Protein AF-A0A661B5M5-F1 (afdb_monomer_lite)

Structure (mmCIF, N/CA/C/O backbone):
data_AF-A0A661B5M5-F1
#
_entry.id   AF-A0A661B5M5-F1
#
loop_
_atom_site.group_PDB
_atom_site.id
_atom_site.type_symbol
_atom_site.label_atom_id
_atom_site.label_alt_id
_atom_site.label_comp_id
_atom_site.label_asym_id
_atom_site.label_entity_id
_atom_site.label_seq_id
_atom_site.pdbx_PDB_ins_code
_atom_site.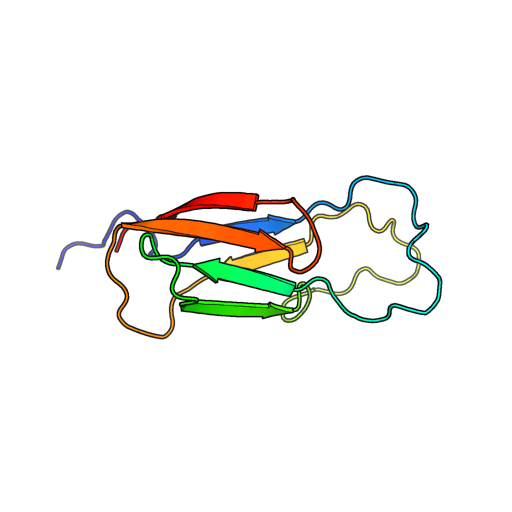Cartn_x
_atom_site.Cartn_y
_atom_site.Cartn_z
_atom_site.occupancy
_atom_site.B_iso_or_equiv
_atom_site.auth_seq_id
_atom_site.auth_comp_id
_atom_site.auth_asym_id
_atom_site.auth_atom_id
_atom_site.pdbx_PDB_model_num
ATOM 1 N N . SER A 1 1 ? -4.636 9.545 25.466 1.00 52.31 1 SER A N 1
ATOM 2 C CA . SER A 1 1 ? -4.505 8.189 24.898 1.00 52.31 1 SER A CA 1
ATOM 3 C C . SER A 1 1 ? -3.055 7.759 25.027 1.00 52.31 1 SER A C 1
ATOM 5 O O . SER A 1 1 ? -2.168 8.535 24.700 1.00 52.31 1 SER A O 1
ATOM 7 N N . TYR A 1 2 ? -2.833 6.580 25.610 1.00 42.81 2 TYR A N 1
ATOM 8 C CA . TYR A 1 2 ? -1.536 5.895 25.733 1.00 42.81 2 TYR A CA 1
ATOM 9 C C . TYR A 1 2 ? -0.948 5.670 24.322 1.00 42.81 2 TYR A C 1
ATOM 11 O O . TYR A 1 2 ? -1.756 5.479 23.409 1.00 42.81 2 TYR A O 1
ATOM 19 N N . PRO A 1 3 ? 0.376 5.761 24.082 1.00 61.19 3 PRO A N 1
ATOM 20 C CA . PRO A 1 3 ? 0.889 5.809 22.715 1.00 61.19 3 PRO A CA 1
ATOM 21 C C . PRO A 1 3 ? 0.515 4.530 21.964 1.00 61.19 3 PRO A C 1
ATOM 23 O O . PRO A 1 3 ? 0.698 3.430 22.484 1.00 61.19 3 PRO A O 1
ATOM 26 N N . ASN A 1 4 ? -0.036 4.687 20.757 1.00 55.78 4 ASN A N 1
ATOM 27 C CA . ASN A 1 4 ? -0.259 3.566 19.854 1.00 55.78 4 ASN A CA 1
ATOM 28 C C . ASN A 1 4 ? 1.105 2.880 19.613 1.00 55.78 4 ASN A C 1
ATOM 30 O O . ASN A 1 4 ? 2.017 3.537 19.106 1.00 55.78 4 ASN A O 1
ATOM 34 N N . PRO A 1 5 ? 1.276 1.598 19.992 1.00 59.72 5 PRO A N 1
ATOM 35 C CA . PRO A 1 5 ? 2.549 0.895 19.829 1.00 59.72 5 PRO A CA 1
ATOM 36 C C . PRO A 1 5 ? 2.885 0.620 18.356 1.00 59.72 5 PRO A C 1
ATOM 38 O O . PRO A 1 5 ? 4.033 0.323 18.025 1.00 59.72 5 PRO A O 1
ATOM 41 N N . PHE A 1 6 ? 1.900 0.726 17.465 1.00 60.53 6 PHE A N 1
ATOM 42 C CA . PHE A 1 6 ? 2.059 0.614 16.029 1.00 60.53 6 PHE A CA 1
ATOM 43 C C . PHE A 1 6 ? 2.176 2.022 15.459 1.00 60.53 6 PHE A C 1
ATOM 45 O O . PHE A 1 6 ? 1.177 2.700 15.246 1.00 60.53 6 PHE A O 1
ATOM 52 N N . ASN A 1 7 ? 3.402 2.489 15.217 1.00 61.25 7 ASN A N 1
ATOM 53 C CA . ASN A 1 7 ? 3.613 3.698 14.420 1.00 61.25 7 ASN A CA 1
ATOM 54 C C . ASN A 1 7 ? 2.728 3.590 13.173 1.00 61.25 7 ASN A C 1
ATOM 56 O O . ASN A 1 7 ? 2.898 2.638 12.414 1.00 61.25 7 ASN A O 1
ATOM 60 N N . SER A 1 8 ? 1.749 4.490 13.024 1.00 77.31 8 SER A N 1
ATOM 61 C CA . SER A 1 8 ? 0.640 4.393 12.063 1.00 77.31 8 SER A CA 1
ATOM 62 C C . SER A 1 8 ? 1.111 4.673 10.628 1.00 77.31 8 SER A C 1
ATOM 64 O O . SER A 1 8 ? 0.603 5.560 9.944 1.00 77.31 8 SER A O 1
ATOM 66 N N . ALA A 1 9 ? 2.126 3.928 10.201 1.00 83.12 9 ALA A N 1
ATOM 67 C CA . ALA A 1 9 ? 2.917 4.087 9.000 1.00 83.12 9 ALA A CA 1
ATOM 68 C C . ALA A 1 9 ? 3.400 2.711 8.519 1.00 83.12 9 ALA A C 1
ATOM 70 O O . ALA A 1 9 ? 3.668 1.813 9.320 1.00 83.12 9 ALA A O 1
ATOM 71 N N . VAL A 1 10 ? 3.557 2.548 7.208 1.00 86.44 10 VAL A N 1
ATOM 72 C CA . VAL A 1 10 ? 4.016 1.295 6.597 1.00 86.44 10 VAL A CA 1
ATOM 73 C C . VAL A 1 10 ? 5.214 1.580 5.710 1.00 86.44 10 VAL A C 1
ATOM 75 O O . VAL A 1 10 ? 5.142 2.408 4.805 1.00 86.44 10 VAL A O 1
ATOM 78 N N . LYS A 1 11 ? 6.320 0.875 5.952 1.00 86.88 11 LYS A N 1
ATOM 79 C CA . LYS A 1 11 ? 7.490 0.914 5.075 1.00 86.88 11 LYS A CA 1
ATOM 80 C C . LYS A 1 11 ? 7.292 -0.062 3.916 1.00 86.88 11 LYS A C 1
ATOM 82 O O . LYS A 1 11 ? 7.074 -1.251 4.132 1.00 86.88 11 LYS A O 1
ATOM 87 N N . ILE A 1 12 ? 7.396 0.451 2.698 1.00 85.38 12 ILE A N 1
ATOM 88 C CA . ILE A 1 12 ? 7.297 -0.291 1.446 1.00 85.38 12 ILE A CA 1
ATOM 89 C C . ILE A 1 12 ? 8.676 -0.254 0.788 1.00 85.38 12 ILE A C 1
ATOM 91 O O . ILE A 1 12 ? 9.227 0.822 0.556 1.00 85.38 12 ILE A O 1
ATOM 95 N N . SER A 1 13 ? 9.228 -1.429 0.496 1.00 81.88 13 SER A N 1
ATOM 96 C CA . SER A 1 13 ? 10.505 -1.584 -0.203 1.00 81.88 13 SER A CA 1
ATOM 97 C C . SER A 1 13 ? 10.257 -2.219 -1.565 1.00 81.88 13 SER A C 1
ATOM 99 O O . SER A 1 13 ? 9.672 -3.298 -1.654 1.00 81.88 13 SER A O 1
ATOM 101 N N . VAL A 1 14 ? 10.699 -1.546 -2.624 1.00 76.88 14 VAL A N 1
ATOM 102 C CA . VAL A 1 14 ? 10.556 -1.995 -4.010 1.00 76.88 14 VAL A CA 1
ATOM 103 C C . VAL A 1 14 ? 11.934 -2.365 -4.540 1.00 76.88 14 VAL A C 1
ATOM 105 O O . VAL A 1 14 ? 12.781 -1.496 -4.749 1.00 76.88 14 VAL A O 1
ATOM 108 N N . CYS A 1 15 ? 12.160 -3.659 -4.753 1.00 69.50 15 CYS A N 1
ATOM 109 C CA . CYS A 1 15 ? 13.375 -4.170 -5.380 1.00 69.50 15 CYS A CA 1
ATOM 110 C C . CYS A 1 15 ? 13.111 -4.412 -6.866 1.00 69.50 15 CYS A C 1
ATOM 112 O O . CYS A 1 15 ? 12.174 -5.129 -7.220 1.00 69.50 15 CYS A O 1
ATOM 114 N N . GLN A 1 16 ? 13.954 -3.858 -7.732 1.00 64.00 16 GLN A N 1
ATOM 115 C CA . GLN A 1 16 ? 13.956 -4.225 -9.141 1.00 64.00 16 GLN A CA 1
ATOM 116 C C . GLN A 1 16 ? 14.798 -5.495 -9.308 1.00 64.00 16 GLN A C 1
ATOM 118 O O . GLN A 1 16 ? 15.989 -5.498 -9.006 1.00 64.00 16 GLN A O 1
ATOM 123 N N . ALA A 1 17 ? 14.174 -6.588 -9.746 1.00 54.84 17 ALA A N 1
ATOM 124 C CA . ALA A 1 17 ? 14.872 -7.831 -10.059 1.00 54.84 17 ALA A CA 1
ATOM 125 C C . ALA A 1 17 ? 15.134 -7.903 -11.572 1.00 54.84 17 ALA A C 1
ATOM 127 O O . ALA A 1 17 ? 14.184 -7.963 -12.350 1.00 54.84 17 ALA A O 1
ATOM 128 N N . GLY A 1 18 ? 16.405 -7.888 -11.985 1.00 49.69 18 GLY A N 1
ATOM 129 C CA . GLY A 1 18 ? 16.820 -8.005 -13.391 1.00 49.69 18 GLY A CA 1
ATOM 130 C C . GLY A 1 18 ? 17.975 -7.073 -13.768 1.00 49.69 18 GLY A C 1
ATOM 131 O O . GLY A 1 18 ? 18.272 -6.121 -13.046 1.00 49.69 18 GLY A O 1
ATOM 132 N N . THR A 1 19 ? 18.642 -7.364 -14.891 1.00 45.03 19 THR A N 1
ATOM 133 C CA . THR A 1 19 ? 19.599 -6.455 -15.545 1.00 45.03 19 THR A CA 1
ATOM 134 C C . THR A 1 19 ? 18.931 -5.108 -15.840 1.00 45.03 19 THR A C 1
ATOM 136 O O . THR A 1 19 ? 17.704 -5.053 -15.951 1.00 45.03 19 THR A O 1
ATOM 139 N N . PRO A 1 20 ? 19.696 -4.006 -15.966 1.00 47.41 20 PRO A N 1
ATOM 140 C CA . PRO A 1 20 ? 19.163 -2.686 -16.284 1.00 47.41 20 PRO A CA 1
ATOM 141 C C . PRO A 1 20 ? 18.724 -2.611 -17.756 1.00 47.41 20 PRO A C 1
ATOM 143 O O . PRO A 1 20 ? 19.042 -1.659 -18.451 1.00 47.41 20 PRO A O 1
ATOM 146 N N . ASP A 1 21 ? 17.966 -3.592 -18.235 1.00 42.91 21 ASP A N 1
ATOM 147 C CA . ASP A 1 21 ? 17.224 -3.502 -19.485 1.00 42.91 21 ASP A CA 1
ATOM 148 C C . ASP A 1 21 ? 15.853 -2.892 -19.175 1.00 42.91 21 ASP A C 1
ATOM 150 O O . ASP A 1 21 ? 14.799 -3.416 -19.533 1.00 42.91 21 ASP A O 1
ATOM 154 N N . LEU A 1 22 ? 15.856 -1.756 -18.468 1.00 46.44 22 LEU A N 1
ATOM 155 C CA . LEU A 1 22 ? 14.790 -0.797 -18.709 1.00 46.44 22 LEU A CA 1
ATOM 156 C C . LEU A 1 22 ? 14.974 -0.389 -20.172 1.00 46.44 22 LEU A C 1
ATOM 158 O O . LEU A 1 22 ? 16.093 -0.005 -20.527 1.00 46.44 22 LEU A O 1
ATOM 162 N N . PRO A 1 23 ? 13.954 -0.485 -21.043 1.00 39.44 23 PRO A N 1
ATOM 163 C CA . PRO A 1 23 ? 14.066 0.116 -22.359 1.00 39.44 23 PRO A CA 1
ATOM 164 C C . PRO A 1 23 ? 14.494 1.570 -22.153 1.00 39.44 23 PRO A C 1
ATOM 166 O O . PRO A 1 23 ? 13.799 2.345 -21.491 1.00 39.44 23 PRO A O 1
ATOM 169 N N . VAL A 1 24 ? 15.691 1.893 -22.649 1.00 41.50 24 VAL A N 1
ATOM 170 C CA . VAL A 1 24 ? 16.254 3.243 -22.648 1.00 41.50 24 VAL A CA 1
ATOM 171 C C . VAL A 1 24 ? 15.178 4.154 -23.237 1.00 41.50 24 VAL A C 1
ATOM 173 O O . VAL A 1 24 ? 14.873 4.054 -24.423 1.00 41.50 24 VAL A O 1
ATOM 176 N N . GLY A 1 25 ? 14.536 4.964 -22.388 1.00 40.44 25 GLY A N 1
ATOM 177 C CA . GLY A 1 25 ? 13.402 5.809 -22.777 1.00 40.44 25 GLY A CA 1
ATOM 178 C C . GLY A 1 25 ? 12.142 5.725 -21.906 1.00 40.44 25 GLY A C 1
ATOM 179 O O . GLY A 1 25 ? 11.247 6.541 -22.105 1.00 40.44 25 GLY A O 1
ATOM 180 N N . GLN A 1 26 ? 12.042 4.820 -20.924 1.00 44.22 26 GLN A N 1
ATOM 181 C CA . GLN A 1 26 ? 11.012 4.924 -19.875 1.00 44.22 26 GLN A CA 1
ATOM 182 C C . GLN A 1 26 ? 11.578 5.582 -18.608 1.00 44.22 26 GLN A C 1
ATOM 184 O O . GLN A 1 26 ? 11.823 4.932 -17.600 1.00 44.22 26 GLN A O 1
ATOM 189 N N . ASP A 1 27 ? 11.719 6.909 -18.653 1.00 47.91 27 ASP A N 1
ATOM 190 C CA . ASP A 1 27 ? 12.070 7.791 -17.518 1.00 47.91 27 ASP A CA 1
ATOM 191 C C . ASP A 1 27 ? 10.982 7.872 -16.424 1.00 47.91 27 ASP A C 1
ATOM 193 O O . ASP A 1 27 ? 11.020 8.720 -15.531 1.00 47.91 27 ASP A O 1
ATOM 197 N N . SER A 1 28 ? 9.962 7.017 -16.479 1.00 56.56 28 SER A N 1
ATOM 198 C CA . SER A 1 28 ? 8.877 7.036 -15.503 1.00 56.56 28 SER A CA 1
ATOM 199 C C . SER A 1 28 ? 9.232 6.132 -14.332 1.00 56.56 28 SER A C 1
ATOM 201 O O . SER A 1 28 ? 9.235 4.909 -14.457 1.00 56.56 28 SER A O 1
ATOM 203 N N . ALA A 1 29 ? 9.518 6.747 -13.184 1.00 65.06 29 ALA A N 1
ATOM 204 C CA . ALA A 1 29 ? 9.557 6.067 -11.895 1.00 65.06 29 ALA A CA 1
ATOM 205 C C . ALA A 1 29 ? 8.363 5.091 -11.771 1.00 65.06 29 ALA A C 1
ATOM 207 O O . ALA A 1 29 ? 7.240 5.493 -12.103 1.00 65.06 29 ALA A O 1
ATOM 208 N N . PRO A 1 30 ? 8.562 3.837 -11.304 1.00 72.62 30 PRO A N 1
ATOM 209 C CA . PRO A 1 30 ? 7.443 2.921 -11.084 1.00 72.62 30 PRO A CA 1
ATOM 210 C C . PRO A 1 30 ? 6.413 3.582 -10.162 1.00 72.62 30 PRO A C 1
ATOM 212 O O . PRO A 1 30 ? 6.777 4.455 -9.394 1.00 72.62 30 PRO A O 1
ATOM 215 N N . VAL A 1 31 ? 5.131 3.229 -10.208 1.00 85.62 31 VAL A N 1
ATOM 216 C CA . VAL A 1 31 ? 4.112 3.887 -9.363 1.00 85.62 31 VAL A CA 1
ATOM 217 C C . VAL A 1 31 ? 3.581 2.893 -8.337 1.00 85.62 31 VAL A C 1
ATOM 219 O O . VAL A 1 31 ? 3.182 1.789 -8.705 1.00 85.62 31 VAL A O 1
ATOM 222 N N . ILE A 1 32 ? 3.597 3.272 -7.058 1.00 90.62 32 ILE A N 1
ATOM 223 C CA . ILE A 1 32 ? 2.963 2.528 -5.965 1.00 90.62 32 ILE A CA 1
ATOM 224 C C . ILE A 1 32 ? 1.497 2.935 -5.919 1.00 90.62 32 ILE A C 1
ATOM 226 O O . ILE A 1 32 ? 1.194 4.121 -5.829 1.00 90.62 32 ILE A O 1
ATOM 230 N N . GLU A 1 33 ? 0.606 1.952 -5.912 1.00 94.06 33 GLU A N 1
ATOM 231 C CA . GLU A 1 33 ? -0.823 2.145 -5.677 1.00 94.06 33 GLU A CA 1
ATOM 232 C C . GLU A 1 33 ? -1.245 1.307 -4.464 1.00 94.06 33 GLU A C 1
ATOM 234 O O . GLU A 1 33 ? -0.848 0.141 -4.348 1.00 94.06 33 GLU A O 1
ATOM 239 N N . ILE A 1 34 ? -2.043 1.885 -3.563 1.00 94.81 34 ILE A N 1
ATOM 240 C CA . ILE A 1 34 ? -2.595 1.197 -2.388 1.00 94.81 34 ILE A CA 1
ATOM 241 C C . ILE A 1 34 ? -4.118 1.223 -2.462 1.00 94.81 34 ILE A C 1
ATOM 243 O O . ILE A 1 34 ? -4.724 2.267 -2.706 1.00 94.81 34 ILE A O 1
ATOM 247 N N . PHE A 1 35 ? -4.728 0.069 -2.214 1.00 95.38 35 PHE A N 1
ATOM 248 C CA . PHE A 1 35 ? -6.167 -0.151 -2.250 1.00 95.38 35 PHE A CA 1
ATOM 249 C C . PHE A 1 35 ? -6.673 -0.655 -0.900 1.00 95.38 35 PHE A C 1
ATOM 251 O O . PHE A 1 35 ? -5.989 -1.427 -0.223 1.00 95.38 35 PHE A O 1
ATOM 258 N N . ASP A 1 36 ? -7.883 -0.248 -0.524 1.00 94.50 36 ASP A N 1
ATOM 259 C CA . ASP A 1 36 ? -8.610 -0.866 0.584 1.00 94.50 36 ASP A CA 1
ATOM 260 C C . ASP A 1 36 ? -9.162 -2.255 0.201 1.00 94.50 36 ASP A C 1
ATOM 262 O O . ASP A 1 36 ? -9.090 -2.689 -0.951 1.00 94.50 36 ASP A O 1
ATOM 266 N N . ILE A 1 37 ? -9.730 -2.973 1.175 1.00 94.75 37 ILE A N 1
ATOM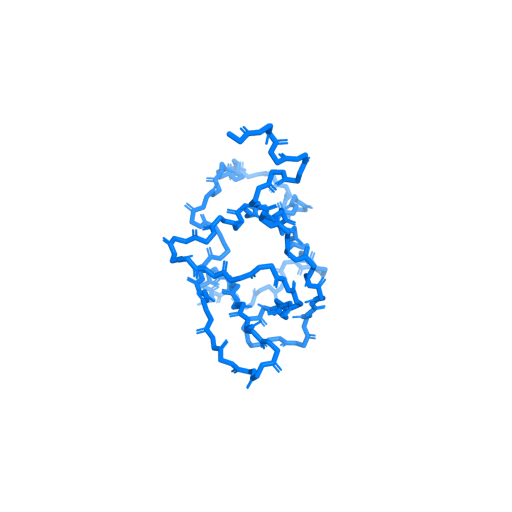 267 C CA . ILE A 1 37 ? -10.279 -4.325 0.967 1.00 94.75 37 ILE A CA 1
ATOM 268 C C . ILE A 1 37 ? -11.466 -4.368 -0.012 1.00 94.75 37 ILE A C 1
ATOM 270 O O . ILE A 1 37 ? -11.769 -5.423 -0.563 1.00 94.75 37 ILE A O 1
ATOM 274 N N . ASN A 1 38 ? -12.123 -3.230 -0.249 1.00 95.44 38 ASN A N 1
ATOM 275 C CA . ASN A 1 38 ? -13.215 -3.108 -1.214 1.00 95.44 38 ASN A CA 1
ATOM 276 C C . ASN A 1 38 ? -12.698 -2.784 -2.627 1.00 95.44 38 ASN A C 1
ATOM 278 O O . ASN A 1 38 ? -13.498 -2.605 -3.543 1.00 95.44 38 ASN A O 1
ATOM 282 N N . GLY A 1 39 ? -11.378 -2.683 -2.811 1.00 93.81 39 GLY A N 1
ATOM 283 C CA . GLY A 1 39 ? -10.751 -2.354 -4.087 1.00 93.81 39 GLY A CA 1
ATOM 284 C C . GLY A 1 39 ? -10.756 -0.862 -4.422 1.00 93.81 39 GLY A C 1
ATOM 285 O O . GLY A 1 39 ? -10.488 -0.506 -5.568 1.00 93.81 39 GLY A O 1
ATOM 286 N N . ARG A 1 40 ? -11.045 0.031 -3.464 1.00 94.38 40 ARG A N 1
ATOM 287 C CA . ARG A 1 40 ? -10.939 1.482 -3.686 1.00 94.38 40 ARG A CA 1
ATOM 288 C C . ARG A 1 40 ? -9.491 1.919 -3.521 1.00 94.38 40 ARG A C 1
ATOM 290 O O . ARG A 1 40 ? -8.859 1.576 -2.525 1.00 94.38 40 ARG A O 1
ATOM 297 N N . MET A 1 41 ? -8.975 2.688 -4.476 1.00 94.19 41 MET A N 1
ATOM 298 C CA . MET A 1 41 ? -7.634 3.265 -4.383 1.00 94.19 41 MET A CA 1
ATOM 299 C C . MET A 1 41 ? -7.620 4.359 -3.313 1.00 94.19 41 MET A C 1
ATOM 301 O O . MET A 1 41 ? -8.428 5.282 -3.369 1.00 94.19 41 MET A O 1
ATOM 305 N N . VAL A 1 42 ? -6.713 4.239 -2.347 1.00 94.44 42 VAL A N 1
ATOM 306 C CA . VAL A 1 42 ? -6.563 5.179 -1.223 1.00 94.44 42 VAL A CA 1
ATOM 307 C C . VAL A 1 42 ? -5.252 5.956 -1.276 1.00 94.44 42 VAL A C 1
ATOM 309 O O . VAL A 1 42 ? -5.078 6.912 -0.528 1.00 94.44 42 VAL A O 1
ATOM 312 N N . PHE A 1 43 ? -4.309 5.539 -2.125 1.00 92.62 43 PHE A N 1
ATOM 313 C CA . PHE A 1 43 ? -3.015 6.197 -2.259 1.00 92.62 43 PHE A CA 1
ATOM 314 C C . PHE A 1 43 ? -2.348 5.852 -3.600 1.00 92.62 43 PHE A C 1
ATOM 316 O O . PHE A 1 43 ? -2.406 4.702 -4.039 1.00 92.62 43 PHE A O 1
ATOM 323 N N . GLU A 1 44 ? -1.680 6.830 -4.216 1.00 91.62 44 GLU A N 1
ATOM 324 C CA . GLU A 1 44 ? -0.851 6.670 -5.418 1.00 91.62 44 GLU A CA 1
ATOM 325 C C . GLU A 1 44 ? 0.397 7.557 -5.293 1.00 91.62 44 GLU A C 1
ATOM 327 O O . GLU A 1 44 ? 0.294 8.739 -4.964 1.00 91.62 44 GLU A O 1
ATOM 332 N N . THR A 1 45 ? 1.590 7.013 -5.552 1.00 87.06 45 THR A N 1
ATOM 333 C CA . THR A 1 45 ? 2.816 7.826 -5.607 1.00 87.06 45 THR A CA 1
ATOM 334 C C . THR A 1 45 ? 3.881 7.233 -6.534 1.00 87.06 45 THR A C 1
ATOM 336 O O . THR A 1 45 ? 4.053 6.011 -6.565 1.00 87.06 45 THR A O 1
ATOM 339 N N . PRO A 1 46 ? 4.649 8.058 -7.269 1.00 81.31 46 PRO A N 1
ATOM 340 C CA . PRO A 1 46 ? 5.841 7.592 -7.968 1.00 81.31 46 PRO A CA 1
ATOM 341 C C . PRO A 1 46 ? 6.926 7.088 -6.997 1.00 81.31 46 PRO A C 1
ATOM 343 O O . PRO A 1 46 ? 7.323 7.766 -6.046 1.00 81.31 46 PRO A O 1
ATOM 346 N N . VAL A 1 47 ? 7.469 5.909 -7.2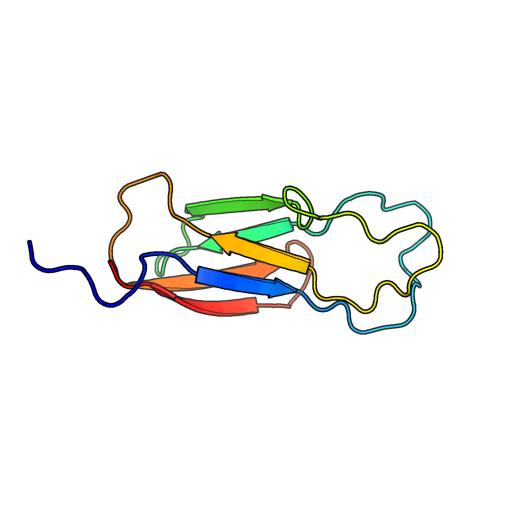83 1.00 67.81 47 VAL A N 1
ATOM 347 C CA . VAL A 1 47 ? 8.636 5.276 -6.660 1.00 67.81 47 VAL A CA 1
ATOM 348 C C . VAL A 1 47 ? 9.862 6.148 -6.927 1.00 67.81 47 VAL A C 1
ATOM 350 O O . VAL A 1 47 ? 10.516 6.055 -7.961 1.00 67.81 47 VAL A O 1
ATOM 353 N N . GLY A 1 48 ? 10.179 7.029 -5.983 1.00 57.44 48 GLY A N 1
ATOM 354 C CA . GLY A 1 48 ? 11.300 7.962 -6.116 1.00 57.44 48 GLY A CA 1
ATOM 355 C C . GLY A 1 48 ? 10.995 9.389 -5.682 1.00 57.44 48 GLY A C 1
ATOM 356 O O . GLY A 1 48 ? 11.941 10.159 -5.537 1.00 57.44 48 GLY A O 1
ATOM 357 N N . ALA A 1 49 ? 9.734 9.722 -5.371 1.00 50.34 49 ALA A N 1
ATOM 358 C CA . ALA A 1 49 ? 9.375 11.007 -4.760 1.00 50.34 49 ALA A CA 1
ATOM 359 C C . ALA A 1 49 ? 10.155 11.298 -3.454 1.00 50.34 49 ALA A C 1
ATOM 361 O O . ALA A 1 49 ? 10.293 12.449 -3.051 1.00 50.34 49 ALA A O 1
ATOM 362 N N . THR A 1 50 ? 10.720 10.264 -2.818 1.00 44.56 50 THR A N 1
ATOM 363 C CA . THR A 1 50 ? 11.513 10.334 -1.580 1.00 44.56 50 THR A CA 1
ATOM 364 C C . THR A 1 50 ? 12.981 9.899 -1.731 1.00 44.56 50 THR A C 1
ATOM 366 O O . THR A 1 50 ? 13.657 9.684 -0.722 1.00 44.56 50 THR A O 1
ATOM 369 N N . ARG A 1 51 ? 13.533 9.740 -2.947 1.00 49.62 51 ARG A N 1
ATOM 370 C CA . ARG A 1 51 ? 14.892 9.180 -3.089 1.00 49.62 51 ARG A CA 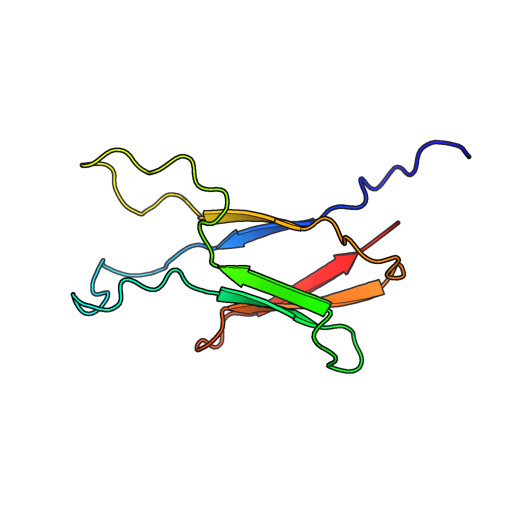1
ATOM 371 C C . ARG A 1 51 ? 15.991 10.186 -2.690 1.00 49.62 51 ARG A C 1
ATOM 373 O O . ARG A 1 51 ? 16.164 11.224 -3.322 1.00 49.62 51 ARG A O 1
ATOM 380 N N . ARG A 1 52 ? 16.855 9.789 -1.737 1.00 44.62 52 ARG A N 1
ATOM 381 C CA . ARG A 1 52 ? 18.291 10.132 -1.783 1.00 44.62 52 ARG A CA 1
ATOM 382 C C . ARG A 1 52 ? 18.860 9.473 -3.034 1.00 44.62 52 ARG A C 1
ATOM 384 O O . ARG A 1 52 ? 19.035 8.256 -3.069 1.00 44.62 52 ARG A O 1
ATOM 391 N N . VAL A 1 53 ? 19.018 10.271 -4.087 1.00 43.00 53 VAL A N 1
ATOM 392 C CA . VAL A 1 53 ? 19.459 9.854 -5.427 1.00 43.00 53 VAL A CA 1
ATOM 393 C C . VAL A 1 53 ? 20.668 8.925 -5.307 1.00 43.00 53 VAL A C 1
ATOM 395 O O . VAL A 1 53 ? 21.624 9.264 -4.604 1.00 43.00 53 VAL A O 1
ATOM 398 N N . ALA A 1 54 ? 20.638 7.761 -5.971 1.00 45.94 54 ALA A N 1
ATOM 399 C CA . ALA A 1 54 ? 21.880 7.026 -6.198 1.00 45.94 54 ALA A CA 1
ATOM 400 C C . ALA A 1 54 ? 22.834 7.983 -6.915 1.00 45.94 54 ALA A C 1
ATOM 402 O O . ALA A 1 54 ? 22.467 8.599 -7.918 1.00 45.94 54 ALA A O 1
ATOM 403 N N . ARG A 1 55 ? 24.034 8.163 -6.362 1.00 43.59 55 ARG A N 1
ATOM 404 C CA . ARG A 1 55 ? 25.064 8.965 -7.021 1.00 43.59 55 ARG A CA 1
ATOM 405 C C . ARG A 1 55 ? 25.411 8.286 -8.344 1.00 43.59 55 ARG A C 1
ATOM 407 O O . ARG A 1 55 ? 25.474 7.057 -8.402 1.00 43.59 55 ARG A O 1
ATOM 414 N N . ALA A 1 56 ? 25.630 9.082 -9.389 1.00 40.44 56 ALA A N 1
ATOM 415 C CA . ALA A 1 56 ? 26.059 8.580 -10.690 1.00 40.44 56 ALA A CA 1
ATOM 416 C C . ALA A 1 56 ? 27.241 7.605 -10.514 1.00 40.44 56 ALA A C 1
ATOM 418 O O . ALA A 1 56 ? 28.246 7.959 -9.897 1.00 40.44 56 ALA A O 1
ATOM 419 N N . GLY A 1 57 ? 27.083 6.372 -11.005 1.00 45.34 57 GLY A N 1
ATOM 420 C CA . GLY A 1 57 ? 28.082 5.305 -10.890 1.00 45.34 57 GLY A CA 1
ATOM 421 C C . GLY A 1 57 ? 27.835 4.256 -9.797 1.00 45.34 57 GLY A C 1
ATOM 422 O O . GLY A 1 57 ? 28.639 3.334 -9.687 1.00 45.34 57 GLY A O 1
ATOM 423 N N . GLN A 1 58 ? 26.753 4.340 -9.010 1.00 47.00 58 GLN A N 1
ATOM 424 C CA . GLN A 1 58 ? 26.367 3.254 -8.097 1.00 47.00 58 GLN A CA 1
ATOM 425 C C . GLN A 1 58 ? 25.352 2.291 -8.734 1.00 47.00 58 GLN A C 1
ATOM 427 O O . GLN A 1 58 ? 24.466 2.743 -9.464 1.00 47.00 58 GLN A O 1
ATOM 432 N N . PRO A 1 59 ? 25.447 0.974 -8.459 1.00 46.50 59 PRO A N 1
ATOM 433 C CA . PRO A 1 59 ? 24.467 0.009 -8.938 1.00 46.50 59 PRO A CA 1
ATOM 434 C C . PRO A 1 59 ? 23.053 0.402 -8.494 1.00 46.50 59 PRO A C 1
ATOM 436 O O . PRO A 1 59 ? 22.836 0.728 -7.329 1.00 46.50 59 PRO A O 1
ATOM 439 N N . LEU A 1 60 ? 22.071 0.286 -9.390 1.00 54.00 60 LEU A N 1
ATOM 440 C CA . LEU A 1 60 ? 20.631 0.432 -9.105 1.00 54.00 60 LEU A CA 1
ATOM 441 C C . LEU A 1 60 ? 20.074 -0.660 -8.156 1.00 54.00 60 LEU A C 1
ATOM 443 O O . LEU A 1 60 ? 18.867 -0.855 -8.081 1.00 54.00 60 LEU A O 1
ATOM 447 N N . LEU A 1 61 ? 20.944 -1.380 -7.442 1.00 51.38 61 LEU A N 1
ATOM 448 C CA . LEU A 1 61 ? 20.620 -2.536 -6.602 1.00 51.38 61 LEU A CA 1
ATOM 449 C C . LEU A 1 61 ? 19.980 -2.156 -5.258 1.00 51.38 61 LEU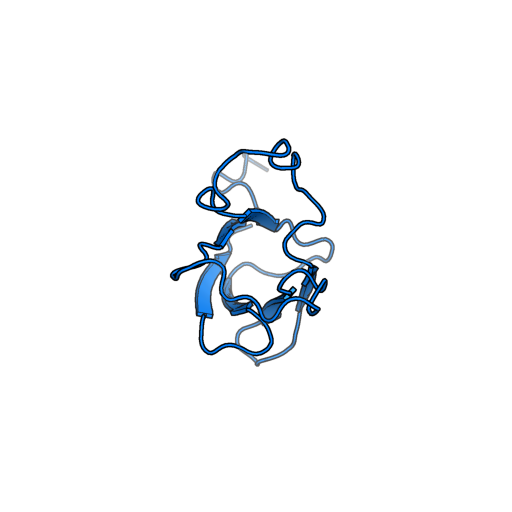 A C 1
ATOM 451 O O . LEU A 1 61 ? 19.472 -3.035 -4.566 1.00 51.38 61 LEU A O 1
ATOM 455 N N . ASP A 1 62 ? 19.988 -0.874 -4.885 1.00 56.06 62 ASP A N 1
ATOM 456 C CA . ASP A 1 62 ? 19.350 -0.430 -3.646 1.00 56.06 62 ASP A CA 1
ATOM 457 C C . ASP A 1 62 ? 17.820 -0.367 -3.811 1.00 56.06 62 ASP A C 1
ATOM 459 O O . ASP A 1 62 ? 17.340 0.315 -4.729 1.00 56.06 62 ASP A O 1
ATOM 463 N N . PRO A 1 63 ? 17.043 -1.021 -2.921 1.00 63.19 63 PRO A N 1
ATOM 464 C CA . PRO A 1 63 ? 15.588 -0.957 -2.944 1.00 63.19 63 PRO A CA 1
ATOM 465 C C . PRO A 1 63 ? 15.108 0.490 -2.862 1.00 63.19 63 PRO A C 1
ATOM 467 O O . PRO A 1 63 ? 15.607 1.283 -2.060 1.00 63.19 63 PRO A O 1
ATOM 47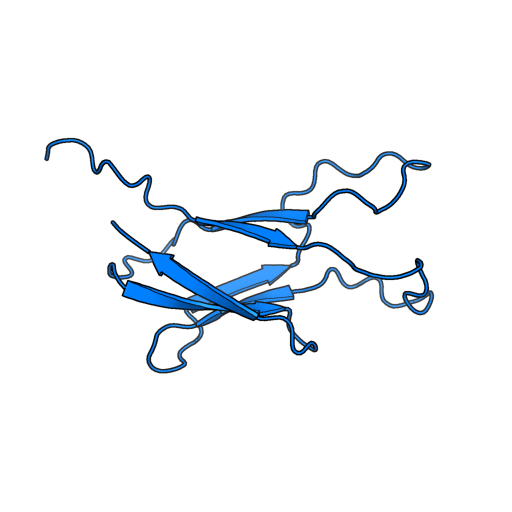0 N N . TYR A 1 64 ? 14.085 0.836 -3.637 1.00 72.50 64 TYR A N 1
ATOM 471 C CA . TYR A 1 64 ? 13.382 2.091 -3.415 1.00 72.50 64 TYR A CA 1
ATOM 472 C C . TYR A 1 64 ? 12.520 1.954 -2.162 1.00 72.50 64 TYR A C 1
ATOM 474 O O . TYR A 1 64 ? 11.671 1.065 -2.082 1.00 72.50 64 TYR A O 1
ATOM 482 N N . GLU A 1 65 ? 12.734 2.833 -1.187 1.00 75.50 65 GLU A N 1
ATOM 483 C CA . GLU A 1 65 ? 11.976 2.842 0.061 1.00 75.50 65 GLU A CA 1
ATOM 484 C C . GLU A 1 65 ? 10.964 3.989 0.080 1.00 75.50 65 GLU A C 1
ATOM 486 O O . GLU A 1 65 ? 11.292 5.146 -0.202 1.00 75.50 65 GLU A O 1
ATOM 491 N N . TYR A 1 66 ? 9.732 3.663 0.458 1.00 82.44 66 TYR A N 1
ATOM 492 C CA . TYR A 1 66 ? 8.665 4.626 0.680 1.00 82.44 66 TYR A CA 1
ATOM 493 C C . TYR A 1 66 ? 7.990 4.351 2.024 1.00 82.44 66 TYR A C 1
ATOM 495 O O . TYR A 1 66 ? 7.690 3.202 2.347 1.00 82.44 66 TYR A O 1
ATOM 503 N N . VAL A 1 67 ? 7.759 5.394 2.821 1.00 86.12 67 VAL A N 1
ATOM 504 C CA . VAL A 1 67 ? 6.998 5.290 4.071 1.00 86.12 67 VAL A CA 1
ATOM 505 C C . VAL A 1 67 ? 5.616 5.858 3.811 1.00 86.12 67 VAL A C 1
ATOM 507 O O . VAL A 1 67 ? 5.454 7.066 3.675 1.00 86.12 67 VAL A O 1
ATOM 510 N N . TRP A 1 68 ? 4.626 4.976 3.732 1.00 88.12 68 TRP A N 1
ATOM 511 C CA . TRP A 1 68 ? 3.236 5.374 3.606 1.00 88.12 68 TRP A CA 1
ATOM 512 C C . TRP A 1 68 ? 2.685 5.765 4.973 1.00 88.12 68 TRP A C 1
ATOM 514 O O . TRP A 1 68 ? 2.608 4.935 5.882 1.00 88.12 68 TRP A O 1
ATOM 524 N N . ILE A 1 69 ? 2.307 7.033 5.094 1.00 87.62 69 ILE A N 1
ATOM 525 C CA . ILE A 1 69 ? 1.542 7.589 6.206 1.00 87.62 69 ILE A CA 1
ATOM 526 C C . ILE A 1 69 ? 0.246 8.102 5.577 1.00 87.62 69 ILE A C 1
ATOM 528 O O . ILE A 1 69 ? 0.321 8.969 4.712 1.00 87.62 69 ILE A O 1
ATOM 532 N N . PRO A 1 70 ? -0.925 7.556 5.929 1.00 85.12 70 PRO A N 1
ATOM 533 C CA . PRO A 1 70 ? -2.178 8.026 5.354 1.00 85.12 70 PRO A CA 1
ATOM 534 C C . PRO A 1 70 ? -2.463 9.484 5.726 1.00 85.12 70 PRO A C 1
ATOM 536 O O . PRO A 1 70 ? -2.504 9.816 6.912 1.00 85.12 70 PRO A O 1
ATOM 539 N N . ASP A 1 71 ? -2.699 10.328 4.721 1.00 74.94 71 ASP A N 1
ATOM 540 C CA . ASP A 1 71 ? -3.069 11.738 4.915 1.00 74.94 71 ASP A CA 1
ATOM 541 C C . ASP A 1 71 ? -4.532 11.892 5.369 1.00 74.94 71 ASP A C 1
ATOM 543 O O . ASP A 1 71 ? -4.877 12.787 6.142 1.00 74.94 71 ASP A O 1
ATOM 547 N N . GLU A 1 72 ? -5.402 10.984 4.920 1.00 72.44 72 GLU A N 1
ATOM 548 C CA . GLU A 1 72 ? -6.810 10.920 5.308 1.00 72.44 72 GLU A CA 1
ATOM 549 C C . GLU A 1 72 ? -7.027 9.970 6.498 1.00 72.44 72 GLU A C 1
ATOM 551 O O . GLU A 1 72 ? -6.266 9.014 6.687 1.00 72.44 72 GLU A O 1
ATOM 556 N N . PRO A 1 73 ? -8.081 10.178 7.315 1.00 76.31 73 PRO A N 1
ATOM 557 C CA . PRO A 1 73 ? -8.413 9.290 8.422 1.00 76.31 73 PRO A CA 1
ATOM 558 C C . PRO A 1 73 ? -8.945 7.942 7.908 1.00 76.31 73 PRO A C 1
ATOM 560 O O . PRO A 1 73 ? -10.143 7.669 7.948 1.00 76.31 73 PRO A O 1
ATOM 563 N N . ILE A 1 74 ? -8.039 7.076 7.460 1.00 85.75 74 ILE A N 1
ATOM 564 C CA . ILE A 1 74 ? -8.342 5.688 7.123 1.00 85.75 74 ILE A CA 1
ATOM 565 C C . ILE A 1 74 ? -8.333 4.813 8.383 1.00 85.75 74 ILE A C 1
ATOM 567 O O . ILE A 1 74 ? -7.625 5.087 9.360 1.00 85.75 74 ILE A O 1
ATOM 571 N N . ALA A 1 75 ? -9.142 3.756 8.374 1.00 87.75 75 ALA A N 1
ATOM 572 C CA . ALA A 1 75 ? -9.252 2.825 9.492 1.00 87.75 75 ALA A CA 1
ATOM 573 C C . ALA A 1 75 ? -8.093 1.814 9.514 1.00 87.75 75 ALA A C 1
ATOM 575 O O . ALA A 1 75 ? -7.519 1.478 8.474 1.00 87.75 75 ALA A O 1
ATOM 576 N N . SER A 1 76 ? -7.798 1.260 10.693 1.00 89.12 76 SER A N 1
ATOM 577 C CA . SER A 1 76 ? -7.016 0.023 10.800 1.00 89.12 76 SER A CA 1
ATOM 578 C C . SER A 1 76 ? -7.652 -1.067 9.935 1.00 89.12 76 SER A C 1
ATOM 580 O O . SER A 1 76 ? -8.877 -1.193 9.893 1.00 89.12 76 SER A O 1
ATOM 582 N N . GLY A 1 77 ? -6.844 -1.858 9.233 1.00 91.56 77 GLY A N 1
ATOM 583 C CA . GLY A 1 77 ? -7.377 -2.849 8.306 1.00 91.56 77 GLY A CA 1
ATOM 584 C C . GLY A 1 77 ? -6.350 -3.463 7.368 1.00 91.56 77 GLY A C 1
ATOM 585 O O . GLY A 1 77 ? -5.143 -3.242 7.484 1.00 91.56 77 GLY A O 1
ATOM 586 N N . VAL A 1 78 ? -6.861 -4.265 6.436 1.00 94.56 78 VAL A N 1
ATOM 587 C CA . VAL A 1 78 ? -6.069 -4.894 5.380 1.00 94.56 78 VAL A CA 1
ATOM 588 C C . VAL A 1 78 ? -6.132 -4.039 4.124 1.00 94.56 78 VAL A C 1
ATOM 590 O O . VAL A 1 78 ? -7.215 -3.656 3.683 1.00 94.56 78 VAL A O 1
ATOM 593 N N . TYR A 1 79 ? -4.964 -3.798 3.544 1.00 95.25 79 TYR A N 1
ATOM 594 C CA . TYR A 1 79 ? -4.785 -3.049 2.309 1.00 95.25 79 TYR A CA 1
ATOM 595 C C . TYR A 1 79 ? -3.955 -3.873 1.326 1.00 95.25 79 TYR A C 1
ATOM 597 O O . TYR A 1 79 ? -3.150 -4.722 1.722 1.00 95.25 79 TYR A O 1
ATOM 605 N N . LEU A 1 80 ? -4.141 -3.622 0.037 1.00 96.50 80 LEU A N 1
ATOM 606 C CA . LEU A 1 80 ? -3.330 -4.194 -1.030 1.00 96.50 80 LEU A CA 1
ATOM 607 C C . LEU A 1 80 ? -2.418 -3.104 -1.583 1.00 96.50 80 LEU A C 1
ATOM 609 O O . LEU A 1 80 ? -2.910 -2.059 -1.991 1.00 96.50 80 LEU A O 1
ATOM 613 N N . VAL A 1 81 ? -1.115 -3.357 -1.645 1.00 95.06 81 VAL A N 1
ATOM 614 C CA . VAL A 1 81 ? -0.169 -2.520 -2.391 1.00 95.06 81 VAL A CA 1
ATOM 615 C C . VAL A 1 81 ? 0.234 -3.222 -3.681 1.00 95.06 81 VAL A C 1
ATOM 617 O O . VAL A 1 81 ? 0.431 -4.440 -3.687 1.00 95.06 81 VAL A O 1
ATOM 620 N N . ARG A 1 82 ? 0.379 -2.471 -4.774 1.00 92.38 82 ARG A N 1
ATOM 621 C CA . ARG A 1 82 ? 0.926 -2.973 -6.041 1.00 92.38 82 ARG A CA 1
ATOM 622 C C . ARG A 1 82 ? 1.824 -1.953 -6.727 1.00 92.38 82 ARG A C 1
ATOM 624 O O . ARG A 1 82 ? 1.716 -0.755 -6.474 1.00 92.38 82 ARG A O 1
ATOM 631 N N . ILE A 1 83 ? 2.663 -2.446 -7.635 1.00 89.25 83 ILE A N 1
ATOM 632 C CA . ILE A 1 83 ? 3.387 -1.604 -8.590 1.00 89.25 83 ILE A CA 1
ATOM 633 C C . ILE A 1 83 ? 2.599 -1.556 -9.897 1.00 89.25 83 ILE A C 1
ATOM 635 O O . ILE A 1 83 ? 2.396 -2.586 -10.549 1.00 89.25 83 ILE A O 1
ATOM 639 N N . LYS A 1 84 ? 2.155 -0.356 -10.276 1.00 87.06 84 LYS A N 1
ATOM 640 C CA . LYS A 1 84 ? 1.371 -0.093 -11.487 1.00 87.06 84 LYS A CA 1
ATOM 641 C C . LYS A 1 84 ? 2.062 -0.663 -12.724 1.00 87.06 84 LYS A C 1
ATOM 643 O O . LYS A 1 84 ? 3.264 -0.489 -12.908 1.00 87.06 84 LYS A O 1
ATOM 648 N N . GLY A 1 85 ? 1.294 -1.340 -13.577 1.00 83.12 85 GLY A N 1
ATOM 649 C CA . GLY A 1 85 ? 1.807 -1.950 -14.809 1.00 83.12 85 GLY A CA 1
ATOM 650 C C . GLY A 1 85 ? 2.581 -3.258 -14.609 1.00 83.12 85 GLY A C 1
ATOM 651 O O . GLY A 1 85 ? 3.122 -3.787 -15.574 1.00 83.12 85 GLY A O 1
ATOM 652 N N . THR A 1 86 ? 2.620 -3.803 -13.390 1.00 83.38 86 THR A N 1
ATOM 653 C CA . THR A 1 86 ? 3.256 -5.094 -13.088 1.00 83.38 86 THR A CA 1
ATOM 654 C C . THR A 1 86 ? 2.302 -6.014 -12.320 1.00 83.38 86 THR A C 1
ATOM 656 O O . THR A 1 86 ? 1.251 -5.582 -11.847 1.00 83.38 86 THR A O 1
ATOM 659 N N . ASN A 1 87 ? 2.702 -7.276 -12.135 1.00 85.88 87 ASN A N 1
ATOM 660 C CA . ASN A 1 87 ? 2.011 -8.223 -11.250 1.00 85.88 87 ASN A CA 1
ATOM 661 C C . ASN A 1 87 ? 2.571 -8.224 -9.812 1.00 85.88 87 ASN A C 1
ATOM 663 O O . ASN A 1 87 ? 2.145 -9.033 -8.986 1.00 85.88 87 ASN A O 1
ATOM 667 N N . ALA A 1 88 ? 3.531 -7.346 -9.494 1.00 87.12 88 ALA A N 1
ATOM 668 C CA . ALA A 1 88 ? 4.100 -7.252 -8.156 1.00 87.12 88 ALA A CA 1
ATOM 669 C C . ALA A 1 88 ? 3.085 -6.624 -7.192 1.00 87.12 88 ALA A C 1
ATOM 671 O O . ALA A 1 88 ? 2.627 -5.495 -7.393 1.00 87.12 88 ALA A O 1
ATOM 672 N N . SER A 1 89 ? 2.742 -7.356 -6.133 1.00 92.62 89 SER A N 1
ATOM 673 C CA . SER A 1 89 ? 1.796 -6.910 -5.112 1.00 92.62 89 SER A CA 1
ATOM 674 C C . SER A 1 89 ? 2.116 -7.501 -3.740 1.00 92.62 89 SER A C 1
ATOM 676 O O . SER A 1 89 ? 2.780 -8.532 -3.633 1.00 92.62 89 SER A O 1
ATOM 678 N N . ALA A 1 90 ? 1.656 -6.832 -2.684 1.00 93.81 90 ALA A N 1
ATOM 679 C CA . ALA A 1 90 ? 1.785 -7.296 -1.309 1.00 93.81 90 ALA A CA 1
ATOM 680 C C . ALA A 1 90 ? 0.570 -6.890 -0.464 1.00 93.81 90 ALA A C 1
ATOM 682 O O . ALA A 1 90 ? -0.119 -5.908 -0.740 1.00 93.81 90 ALA A O 1
ATOM 683 N N . LYS A 1 91 ? 0.318 -7.654 0.599 1.00 95.06 91 LYS A N 1
ATOM 684 C CA . LYS A 1 91 ? -0.707 -7.349 1.600 1.00 95.06 91 LYS A CA 1
ATOM 685 C C . LYS A 1 91 ? -0.106 -6.492 2.710 1.00 95.06 91 LYS A C 1
ATOM 687 O O . LYS A 1 91 ? 0.927 -6.849 3.268 1.00 95.06 91 LYS A O 1
ATOM 692 N N . ILE A 1 92 ? -0.804 -5.430 3.081 1.00 92.69 92 ILE A N 1
ATOM 693 C CA . ILE A 1 92 ? -0.490 -4.568 4.216 1.00 92.69 92 ILE A CA 1
ATOM 694 C C . ILE A 1 92 ? -1.526 -4.809 5.317 1.00 92.69 92 ILE A C 1
ATOM 696 O O . ILE A 1 92 ? -2.724 -4.859 5.048 1.00 92.69 92 ILE A O 1
ATOM 700 N N . ILE A 1 93 ? -1.064 -4.933 6.561 1.00 91.44 93 ILE A N 1
ATOM 701 C CA . ILE A 1 93 ? -1.909 -4.845 7.757 1.00 91.44 93 ILE A CA 1
ATOM 702 C C . ILE A 1 93 ? -1.581 -3.506 8.412 1.00 91.44 93 ILE A C 1
ATOM 704 O O . ILE A 1 93 ? -0.498 -3.338 8.969 1.00 91.44 93 ILE A O 1
ATOM 708 N N . TYR A 1 94 ? -2.492 -2.545 8.293 1.00 90.00 94 TYR A N 1
ATOM 709 C CA . TYR A 1 94 ? -2.347 -1.210 8.861 1.00 90.00 94 TYR A CA 1
ATOM 710 C C . TYR A 1 94 ? -3.032 -1.138 10.226 1.00 90.00 94 TYR A C 1
ATOM 712 O O . TYR A 1 94 ? -4.186 -1.550 10.363 1.00 90.00 94 TYR A O 1
ATOM 720 N N . MET A 1 95 ? -2.330 -0.605 11.228 1.00 86.00 95 MET A N 1
ATOM 721 C CA . MET A 1 95 ? -2.831 -0.445 12.594 1.00 86.00 95 MET A CA 1
ATOM 722 C C . MET A 1 95 ? -2.591 0.991 13.074 1.00 86.00 95 MET A C 1
ATOM 724 O O . MET A 1 95 ? -1.456 1.469 13.085 1.00 86.00 95 MET A O 1
ATOM 728 N N . LYS A 1 96 ? -3.678 1.662 13.454 1.00 77.50 96 LYS A N 1
ATOM 729 C CA . LYS A 1 96 ? -3.739 3.012 14.026 1.00 77.50 96 LYS A CA 1
ATOM 730 C C . LYS A 1 96 ? -4.177 2.984 15.491 1.00 77.50 96 LYS A C 1
ATOM 732 O O . LYS A 1 96 ? -4.816 1.989 15.891 1.00 77.50 96 LYS A O 1
#

pLDDT: mean 72.8, std 19.29, range [39.44, 96.5]

Secondary structure (DSSP, 8-state):
-PPPSS-S-EEEEE---S-S---TT-----EEEEEETTS-EEEEEETTTT---PPTTS-TTSPEEEEE--SS-PPSEEEEEEETTSS-EEEEEE--

Sequence (96 aa):
SYPNPFNSAVKISVCQAGTPDLPVGQDSAPVIEIFDINGRMVFETPVGATRRVARAGQPLLDPYEYVWIPDEPIASGVYLVRIKGTNASAKIIYMK

Foldseek 3Di:
DPDDPAPQKDKDWAFDPDDPPPPVPCPFAWKKWKAAPVRHTQDIDGQPPDDPDDPPPDDPGGTRIDIDHRPDPDAFAKMKMDTPPDPDIDIDGGDD

Radius of gyration: 15.28 Å; chains: 1; bounding box: 41×20×48 Å